Protein AF-A0A956S3U8-F1 (afdb_monomer_lite)

Radius of gyration: 34.72 Å; chains: 1; bounding box: 68×34×92 Å

pLDDT: mean 84.43, std 13.67, range [32.97, 97.06]

Foldseek 3Di:
DWDWDADPVVRKIKIWDQDPVQLEIEMAIQADDDPVRVVVVVVVVQVVVCVVCVVPPRHRPYYHYPYHDNVRVVVSVVVVVVVVVVVVVVVVVVVVVVVLLVVLVVQLVVLVVVLVVLLVVLVVQVVDPVNVVCNVVSLVVSQVSQVSNCVRVVDNDHSCNSNVPPPPPPPDDD

Structure (mmCIF, N/CA/C/O backbone):
data_AF-A0A956S3U8-F1
#
_entry.id   AF-A0A956S3U8-F1
#
loop_
_atom_site.group_PDB
_atom_site.id
_atom_site.type_symbol
_atom_site.label_atom_id
_atom_site.label_alt_id
_atom_site.label_comp_id
_atom_site.label_asym_id
_atom_site.label_entity_id
_atom_site.label_seq_id
_atom_site.pdbx_PDB_ins_code
_atom_site.Cartn_x
_atom_site.Cartn_y
_atom_site.Cartn_z
_atom_site.occupancy
_atom_site.B_iso_or_equiv
_atom_site.auth_seq_id
_atom_site.auth_comp_id
_atom_site.auth_asym_id
_atom_site.auth_atom_id
_atom_site.pdbx_PDB_model_num
ATOM 1 N N . MET A 1 1 ? -21.624 -12.956 22.950 1.00 70.88 1 MET A N 1
ATOM 2 C CA . MET A 1 1 ? -20.616 -12.444 21.996 1.00 70.88 1 MET A CA 1
ATOM 3 C C . MET A 1 1 ? -19.511 -11.790 22.803 1.00 70.88 1 MET A C 1
ATOM 5 O O . MET A 1 1 ? -19.861 -11.025 23.692 1.00 70.88 1 MET A O 1
ATOM 9 N N . ASN A 1 2 ? -18.244 -12.131 22.567 1.00 83.12 2 ASN A N 1
ATOM 10 C CA . ASN A 1 2 ? -17.092 -11.482 23.198 1.00 83.12 2 ASN A CA 1
ATOM 11 C C . ASN A 1 2 ? -16.193 -10.971 22.074 1.00 83.12 2 ASN A C 1
ATOM 13 O O . ASN A 1 2 ? -15.596 -11.784 21.373 1.00 83.12 2 ASN A O 1
ATOM 17 N N . GLU A 1 3 ? -16.116 -9.660 21.905 1.00 88.50 3 GLU A N 1
ATOM 18 C CA . GLU A 1 3 ? -15.396 -9.026 20.804 1.00 88.50 3 GLU A CA 1
ATOM 19 C C . GLU A 1 3 ? -14.316 -8.091 21.321 1.00 88.50 3 GLU A C 1
ATOM 21 O O . GLU A 1 3 ? -14.493 -7.414 22.335 1.00 88.50 3 GLU A O 1
ATOM 26 N N . LEU A 1 4 ? -13.192 -8.079 20.610 1.00 92.25 4 LEU A N 1
ATOM 27 C CA . LEU A 1 4 ? -12.105 -7.128 20.786 1.00 92.25 4 LEU A CA 1
ATOM 28 C C . LEU A 1 4 ? -12.151 -6.161 19.612 1.00 92.25 4 LEU A C 1
ATOM 30 O O . LEU A 1 4 ? -12.112 -6.596 18.463 1.00 92.25 4 LEU A O 1
ATOM 34 N N . ILE A 1 5 ? -12.240 -4.870 19.906 1.00 92.75 5 ILE A N 1
ATOM 35 C CA . ILE A 1 5 ? -12.395 -3.827 18.893 1.00 92.75 5 ILE A CA 1
ATOM 36 C C . ILE A 1 5 ? -11.310 -2.780 19.128 1.00 92.75 5 ILE A C 1
ATOM 38 O O . ILE A 1 5 ? -11.122 -2.313 20.254 1.00 92.75 5 ILE A O 1
ATOM 42 N N . TYR A 1 6 ? -10.607 -2.416 18.058 1.00 93.94 6 TYR A N 1
ATOM 43 C CA . TYR A 1 6 ? -9.568 -1.394 18.072 1.00 93.94 6 TYR A CA 1
ATOM 44 C C . TYR A 1 6 ? -9.998 -0.174 17.255 1.00 93.94 6 TYR A C 1
ATOM 46 O O . TYR A 1 6 ? -10.260 -0.280 16.059 1.00 93.94 6 TYR A O 1
ATOM 54 N N . PHE A 1 7 ? -10.035 0.985 17.906 1.00 93.06 7 PHE A N 1
ATOM 55 C CA . PHE A 1 7 ? -10.311 2.286 17.310 1.00 93.06 7 PHE A CA 1
ATOM 56 C C . PHE A 1 7 ? -8.982 2.983 17.033 1.00 93.06 7 PHE A C 1
ATOM 58 O O . PHE A 1 7 ? -8.361 3.537 17.940 1.00 93.06 7 PHE A O 1
ATOM 65 N N . SER A 1 8 ? -8.537 2.947 15.778 1.00 90.06 8 SER A N 1
ATOM 66 C CA . SER A 1 8 ? -7.238 3.499 15.377 1.00 90.06 8 SER A CA 1
ATOM 67 C C . SER A 1 8 ? -7.146 5.019 15.523 1.00 90.06 8 SER A C 1
ATOM 69 O O . SER A 1 8 ? -6.071 5.533 15.810 1.00 90.06 8 SER A O 1
ATOM 71 N N . SER A 1 9 ? -8.255 5.745 15.358 1.00 91.00 9 SER A N 1
ATOM 72 C CA . SER A 1 9 ? -8.284 7.213 15.422 1.00 91.00 9 SER A CA 1
ATOM 73 C C . SER A 1 9 ? -8.017 7.773 16.822 1.00 91.00 9 SER A C 1
ATOM 75 O O . SER A 1 9 ? -7.418 8.837 16.942 1.00 91.00 9 SER A O 1
ATOM 77 N N . SER A 1 10 ? -8.448 7.067 17.869 1.00 92.19 10 SER A N 1
ATOM 78 C CA . SER A 1 10 ? -8.275 7.459 19.277 1.00 92.19 10 SER A CA 1
ATOM 79 C C . SER A 1 10 ? -7.285 6.571 20.039 1.00 92.19 10 SER A C 1
ATOM 81 O O . SER A 1 10 ? -7.076 6.750 21.241 1.00 92.19 10 SER A O 1
ATOM 83 N N . ASP A 1 11 ? -6.678 5.608 19.344 1.00 93.25 11 ASP A N 1
ATOM 84 C CA . ASP A 1 11 ? -5.844 4.554 19.915 1.00 93.25 11 ASP A CA 1
ATOM 85 C C . ASP A 1 11 ? -6.514 3.857 21.111 1.00 93.25 11 ASP A C 1
ATOM 87 O O . ASP A 1 11 ? -5.967 3.747 22.209 1.00 93.25 11 ASP A O 1
ATOM 91 N N . VAL A 1 12 ? -7.765 3.430 20.916 1.00 95.19 12 VAL A N 1
ATOM 92 C CA . VAL A 1 12 ? -8.568 2.788 21.960 1.00 95.19 12 VAL A CA 1
ATOM 93 C C . VAL A 1 12 ? -8.830 1.331 21.621 1.00 95.19 12 VAL A C 1
ATOM 95 O O . VAL A 1 12 ? -9.504 1.011 20.651 1.00 95.19 12 VAL A O 1
ATOM 98 N N . MET A 1 13 ? -8.357 0.428 22.479 1.00 95.56 13 MET A N 1
ATOM 99 C CA . MET A 1 13 ? -8.802 -0.966 22.500 1.00 95.56 13 MET A CA 1
ATOM 100 C C . MET A 1 13 ? -9.945 -1.143 23.500 1.00 95.56 13 MET A C 1
ATOM 102 O O . MET A 1 13 ? -9.812 -0.733 24.662 1.00 95.56 13 MET A O 1
ATOM 106 N N . ILE A 1 14 ? -11.020 -1.802 23.066 1.00 96.25 14 ILE A N 1
ATOM 107 C CA . ILE A 1 14 ? -12.129 -2.227 23.920 1.00 96.25 14 ILE A CA 1
ATOM 108 C C . ILE A 1 14 ? -12.395 -3.727 23.817 1.00 96.25 14 ILE A C 1
ATOM 110 O O . ILE A 1 14 ? -12.098 -4.376 22.814 1.00 96.25 14 ILE A O 1
ATOM 114 N N . LYS A 1 15 ? -13.041 -4.256 24.852 1.00 95.38 15 LYS A N 1
ATOM 115 C CA . LYS A 1 15 ? -13.590 -5.611 24.903 1.00 95.38 15 LYS A CA 1
ATOM 116 C C . LYS A 1 15 ? -15.073 -5.525 25.194 1.00 95.38 15 LYS A C 1
ATOM 118 O O . LYS A 1 15 ? -15.443 -5.164 26.309 1.00 95.38 15 LYS A O 1
ATOM 123 N N . ALA A 1 16 ? -15.910 -5.854 24.220 1.00 92.69 16 ALA A N 1
ATOM 124 C CA . ALA A 1 16 ? -17.360 -5.845 24.351 1.00 92.69 16 ALA A CA 1
ATOM 125 C C . ALA A 1 16 ? -17.889 -7.265 24.593 1.00 92.69 16 ALA A C 1
ATOM 127 O O . ALA A 1 16 ? -17.518 -8.222 23.917 1.00 92.69 16 ALA A O 1
ATOM 128 N N . GLN A 1 17 ? -18.768 -7.410 25.580 1.00 91.62 17 GLN A N 1
ATOM 129 C CA . GLN A 1 17 ? -19.399 -8.664 25.974 1.00 91.62 17 GLN A CA 1
ATOM 130 C C . GLN A 1 17 ? -20.918 -8.518 25.917 1.00 91.62 17 GLN A C 1
ATOM 132 O O . GLN A 1 17 ? -21.537 -7.908 26.795 1.00 91.62 17 GLN A O 1
ATOM 137 N N . TYR A 1 18 ? -21.537 -9.118 24.906 1.00 87.25 18 TYR A N 1
ATOM 138 C CA . TYR A 1 18 ? -22.990 -9.180 24.784 1.00 87.25 18 TYR A CA 1
ATOM 139 C C . TYR A 1 18 ? -23.561 -10.344 25.593 1.00 87.25 18 TYR A C 1
ATOM 141 O O . TYR A 1 18 ? -23.180 -11.506 25.392 1.00 87.25 18 TYR A O 1
ATOM 149 N N . ARG A 1 19 ? -24.526 -10.032 26.465 1.00 85.06 19 ARG A N 1
ATOM 150 C CA . ARG A 1 19 ? -25.327 -11.003 27.217 1.00 85.06 19 ARG A CA 1
ATOM 151 C C . ARG A 1 19 ? -26.763 -11.016 26.705 1.00 85.06 19 ARG A C 1
ATOM 153 O O . ARG A 1 19 ? -27.583 -10.198 27.116 1.00 85.06 19 ARG A O 1
ATOM 160 N N . GLU A 1 20 ? -27.067 -12.014 25.883 1.00 79.75 20 GLU A N 1
ATOM 161 C CA . GLU A 1 20 ? -28.369 -12.193 25.226 1.00 79.75 20 GLU A CA 1
ATOM 162 C C . GLU A 1 20 ? -29.538 -12.265 26.220 1.00 79.75 20 GLU A C 1
ATOM 164 O O . GLU A 1 20 ? -30.536 -11.573 26.048 1.00 79.75 20 GLU A O 1
ATOM 169 N N . GLN A 1 21 ? -29.380 -13.006 27.325 1.00 77.88 21 GLN A N 1
ATOM 170 C CA . GLN A 1 21 ? -30.418 -13.168 28.358 1.00 77.88 21 GLN A CA 1
ATOM 171 C C . GLN A 1 21 ? -30.879 -11.849 28.996 1.00 77.88 21 GLN A C 1
ATOM 173 O O . GLN A 1 21 ? -31.971 -11.783 29.550 1.00 77.88 21 GLN A O 1
ATOM 178 N N . ARG A 1 22 ? -30.035 -10.812 28.970 1.00 77.12 22 ARG A N 1
ATOM 179 C CA . ARG A 1 22 ? -30.320 -9.503 29.576 1.00 77.12 22 ARG A CA 1
ATOM 180 C C . ARG A 1 22 ? -30.413 -8.380 28.547 1.00 77.12 22 ARG A C 1
ATOM 182 O O . ARG A 1 22 ? -30.591 -7.236 28.951 1.00 77.12 22 ARG A O 1
ATOM 189 N N . GLN A 1 23 ? -30.254 -8.700 27.257 1.00 81.88 23 GLN A N 1
ATOM 190 C CA . GLN A 1 23 ? -30.139 -7.724 26.167 1.00 81.88 23 GLN A CA 1
ATOM 191 C C . GLN A 1 23 ? -29.191 -6.575 26.540 1.00 81.88 23 GLN A C 1
ATOM 193 O O . GLN A 1 23 ? -29.504 -5.399 26.368 1.00 81.88 23 GLN A O 1
ATOM 198 N N . SER A 1 24 ? -28.053 -6.932 27.143 1.00 86.88 24 SER A N 1
ATOM 199 C CA . SER A 1 24 ? -27.114 -5.965 27.704 1.00 86.88 24 SER A CA 1
ATOM 200 C C . SER A 1 24 ? -25.718 -6.187 27.163 1.00 86.88 24 SER A C 1
ATOM 202 O O . SER A 1 24 ? -25.256 -7.334 27.116 1.00 86.88 24 SER A O 1
ATOM 204 N N . VAL A 1 25 ? -25.018 -5.099 26.881 1.00 89.88 25 VAL A N 1
ATOM 205 C CA . VAL A 1 25 ? -23.596 -5.123 26.561 1.00 89.88 25 VAL A CA 1
ATOM 206 C C . VAL A 1 25 ? -22.814 -4.583 27.739 1.00 89.88 25 VAL A C 1
ATOM 208 O O . VAL A 1 25 ? -23.158 -3.565 28.334 1.00 89.88 25 VAL A O 1
ATOM 211 N N . ARG A 1 26 ? -21.747 -5.288 28.085 1.00 93.25 26 ARG A N 1
ATOM 212 C CA . ARG A 1 26 ? -20.737 -4.824 29.027 1.00 93.25 26 ARG A CA 1
ATOM 213 C C . ARG A 1 26 ? -19.459 -4.613 28.260 1.00 93.25 26 ARG A C 1
ATOM 215 O O . ARG A 1 26 ? -19.095 -5.498 27.493 1.00 93.25 26 ARG A O 1
ATOM 222 N N . TYR A 1 27 ? -18.777 -3.503 28.471 1.00 95.19 27 TYR A N 1
ATOM 223 C CA . TYR A 1 27 ? -17.509 -3.288 27.802 1.00 95.19 27 TYR A CA 1
ATOM 224 C C . TYR A 1 27 ? -16.455 -2.697 28.726 1.00 95.19 27 TYR A C 1
ATOM 226 O O . TYR A 1 27 ? -16.762 -2.017 29.707 1.00 95.19 27 TYR A O 1
ATOM 234 N N . PHE A 1 28 ? -15.212 -3.015 28.398 1.00 96.94 28 PHE A N 1
ATOM 235 C CA . PHE A 1 28 ? -14.008 -2.556 29.075 1.00 96.94 28 PHE A CA 1
ATOM 236 C C . PHE A 1 28 ? -13.105 -1.876 28.058 1.00 96.94 28 PHE A C 1
ATOM 238 O O . PHE A 1 28 ? -13.165 -2.212 26.874 1.00 96.94 28 PHE A O 1
ATOM 245 N N . SER A 1 29 ? -12.248 -0.975 28.513 1.00 97.06 29 SER A N 1
ATOM 246 C CA . SER A 1 29 ? -11.214 -0.347 27.690 1.00 97.06 29 SER A CA 1
ATOM 247 C C . SER A 1 29 ? -9.832 -0.557 28.298 1.00 97.06 29 SER A C 1
ATOM 249 O O . SER A 1 29 ? -9.691 -0.808 29.487 1.00 97.06 29 SER A O 1
ATOM 251 N N . HIS A 1 30 ? -8.784 -0.452 27.488 1.00 96.62 30 HIS A N 1
ATOM 252 C CA . HIS A 1 30 ? -7.403 -0.576 27.975 1.00 96.62 30 HIS A CA 1
ATOM 253 C C . HIS A 1 30 ? -6.934 0.613 28.846 1.00 96.62 30 HIS A C 1
ATOM 255 O O . HIS A 1 30 ? -5.942 0.503 29.565 1.00 96.62 30 HIS A O 1
ATOM 261 N N . ARG A 1 31 ? -7.636 1.754 28.783 1.00 95.69 31 ARG A N 1
ATOM 262 C CA . ARG A 1 31 ? -7.400 2.975 29.575 1.00 95.69 31 ARG A CA 1
ATOM 263 C C . ARG A 1 31 ? -8.712 3.711 29.839 1.00 95.69 31 ARG A C 1
ATOM 265 O O . ARG A 1 31 ? -9.727 3.393 29.223 1.00 95.69 31 ARG A O 1
ATOM 272 N N . GLY A 1 32 ? -8.688 4.725 30.702 1.00 95.81 32 GLY A N 1
ATOM 273 C CA . GLY A 1 32 ? -9.831 5.625 30.878 1.00 95.81 32 GLY A CA 1
ATOM 274 C C . GLY A 1 32 ? -10.211 6.320 29.565 1.00 95.81 32 GLY A C 1
ATOM 275 O O . GLY A 1 32 ? -9.342 6.873 28.889 1.00 95.81 32 GLY A O 1
ATOM 276 N N . LEU A 1 33 ? -11.496 6.261 29.213 1.00 95.38 33 LEU A N 1
ATOM 277 C CA . LEU A 1 33 ? -12.047 6.921 28.028 1.00 95.38 33 LEU A CA 1
ATOM 278 C C . LEU A 1 33 ? -12.405 8.372 28.342 1.00 95.38 33 LEU A C 1
ATOM 280 O O . LEU A 1 33 ? -12.947 8.661 29.413 1.00 95.38 33 LEU A O 1
ATOM 284 N N . THR A 1 34 ? -12.155 9.269 27.392 1.00 96.31 34 THR A N 1
ATOM 285 C CA . THR A 1 34 ? -12.766 10.603 27.404 1.00 96.31 34 THR A CA 1
ATOM 286 C C . THR A 1 34 ? -14.262 10.502 27.089 1.00 96.31 34 THR A C 1
ATOM 288 O O . THR A 1 34 ? -14.743 9.470 26.617 1.00 96.31 34 THR A O 1
ATOM 291 N N . SER A 1 35 ? -15.025 11.568 27.346 1.00 94.62 35 SER A N 1
ATOM 292 C CA . SER A 1 35 ? -16.457 11.592 27.020 1.00 94.62 35 SER A CA 1
ATOM 293 C C . SER A 1 35 ? -16.713 11.373 25.525 1.00 94.62 35 SER A C 1
ATOM 295 O O . SER A 1 35 ? -17.588 10.590 25.174 1.00 94.62 35 SER A O 1
ATOM 297 N N . GLU A 1 36 ? -15.909 11.998 24.663 1.00 94.75 36 GLU A N 1
ATOM 298 C CA . GLU A 1 36 ? -16.013 11.869 23.202 1.00 94.75 36 GLU A CA 1
ATOM 299 C C . GLU A 1 36 ? -15.658 10.453 22.729 1.00 94.75 36 GLU A C 1
ATOM 301 O O . GLU A 1 36 ? -16.386 9.849 21.944 1.00 94.75 36 GLU A O 1
ATOM 306 N N . GLU A 1 37 ? -14.569 9.876 23.250 1.00 94.94 37 GLU A N 1
ATOM 307 C CA . GLU A 1 37 ? -14.184 8.493 22.943 1.00 94.94 37 GLU A CA 1
ATOM 308 C C . GLU A 1 37 ? -15.263 7.511 23.373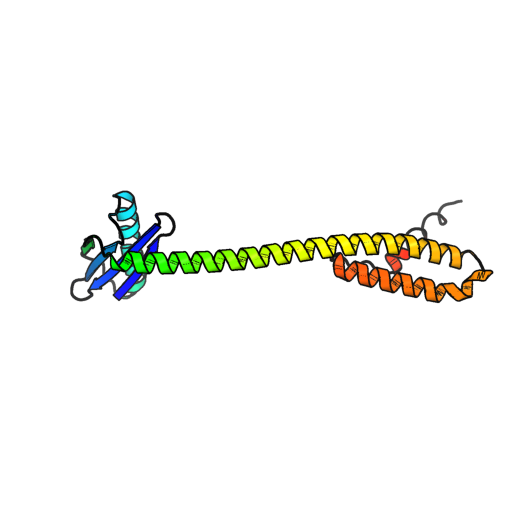 1.00 94.94 37 GLU A C 1
ATOM 310 O O . GLU A 1 37 ? -15.556 6.546 22.668 1.00 94.94 37 GLU A O 1
ATOM 315 N N . ARG A 1 38 ? -15.856 7.759 24.540 1.00 94.38 38 ARG A N 1
ATOM 316 C CA . ARG A 1 38 ? -16.927 6.938 25.071 1.00 94.38 38 ARG A CA 1
ATOM 317 C C . ARG A 1 38 ? -18.162 7.000 24.180 1.00 94.38 38 ARG A C 1
ATOM 319 O O . ARG A 1 38 ? -18.676 5.945 23.836 1.00 94.38 38 ARG A O 1
ATOM 326 N N . GLU A 1 39 ? -18.602 8.188 23.781 1.00 93.56 39 GLU A N 1
ATOM 327 C CA . GLU A 1 39 ? -19.747 8.360 22.881 1.00 93.56 39 GLU A CA 1
ATOM 328 C C . GLU A 1 39 ? -19.526 7.652 21.536 1.00 93.56 39 GLU A C 1
ATOM 330 O O . GLU A 1 39 ? -20.402 6.923 21.062 1.00 93.56 39 GLU A O 1
ATOM 335 N N . ALA A 1 40 ? -18.330 7.787 20.958 1.00 93.12 40 ALA A N 1
ATOM 336 C CA . ALA A 1 40 ? -17.969 7.120 19.710 1.00 93.12 40 ALA A CA 1
ATOM 337 C C . ALA A 1 40 ? -17.963 5.587 19.847 1.00 93.12 40 ALA A C 1
ATOM 339 O O . ALA A 1 40 ? -18.514 4.877 19.003 1.00 93.12 40 ALA A O 1
ATOM 340 N N . VAL A 1 41 ? -17.375 5.068 20.929 1.00 93.06 41 VAL A N 1
ATOM 341 C CA . VAL A 1 41 ? -17.354 3.634 21.243 1.00 93.06 41 VAL A CA 1
ATOM 342 C C . VAL A 1 41 ? -18.767 3.093 21.437 1.00 93.06 41 VAL A C 1
ATOM 344 O O . VAL A 1 41 ? -19.112 2.054 20.877 1.00 93.06 41 VAL A O 1
ATOM 347 N N . GLU A 1 42 ? -19.583 3.778 22.236 1.00 91.94 42 GLU A N 1
ATOM 348 C CA . GLU A 1 42 ? -20.940 3.341 22.550 1.00 91.94 42 GLU A CA 1
ATOM 349 C C . GLU A 1 42 ? -21.815 3.329 21.287 1.00 91.94 42 GLU A C 1
ATOM 351 O O . GLU A 1 42 ? -22.494 2.334 21.028 1.00 91.94 42 GLU A O 1
ATOM 356 N N . SER A 1 43 ? -21.705 4.364 20.447 1.00 90.69 43 SER A N 1
ATOM 357 C CA . SER A 1 43 ? -22.388 4.441 19.149 1.00 90.69 43 SER A CA 1
ATOM 358 C C . SER A 1 43 ? -21.977 3.300 18.214 1.00 90.69 43 SER A C 1
ATOM 360 O O . SER A 1 43 ? -22.829 2.667 17.593 1.00 90.69 43 SER A O 1
ATOM 362 N N . TYR A 1 44 ? -20.679 2.985 18.151 1.00 90.81 44 TYR A N 1
ATOM 363 C CA . TYR A 1 44 ? -20.174 1.874 17.344 1.00 90.81 44 TYR A CA 1
ATOM 364 C C . TYR A 1 44 ? -20.698 0.515 17.825 1.00 90.81 44 TYR A C 1
ATOM 366 O O . TYR A 1 44 ? -21.117 -0.307 17.013 1.00 90.81 44 TYR A O 1
ATOM 374 N N . ILE A 1 45 ? -20.693 0.270 19.140 1.00 89.19 45 ILE A N 1
ATOM 375 C CA . ILE A 1 45 ? -21.190 -0.983 19.727 1.00 89.19 45 ILE A CA 1
ATOM 376 C C . ILE A 1 45 ? -22.673 -1.183 19.400 1.00 89.19 45 ILE A C 1
ATOM 378 O O . ILE A 1 45 ? -23.079 -2.299 19.074 1.00 89.19 45 ILE A O 1
ATOM 382 N N . VAL A 1 46 ? -23.476 -0.120 19.511 1.00 86.50 46 VAL A N 1
ATOM 383 C CA . VAL A 1 46 ? -24.904 -0.164 19.180 1.00 86.50 46 VAL A CA 1
ATOM 384 C C . VAL A 1 46 ? -25.084 -0.504 17.706 1.00 86.50 46 VAL A C 1
ATOM 386 O O . VAL A 1 46 ? -25.746 -1.493 17.415 1.00 86.50 46 VAL A O 1
ATOM 389 N N . ALA A 1 47 ? -24.407 0.215 16.806 1.00 85.75 47 ALA A N 1
ATOM 390 C CA . ALA A 1 47 ? -24.491 -0.027 15.367 1.00 85.75 47 ALA A CA 1
ATOM 391 C C . ALA A 1 47 ? -24.088 -1.464 14.981 1.00 85.75 47 ALA A C 1
ATOM 393 O O . ALA A 1 47 ? -24.814 -2.137 14.259 1.00 85.75 47 ALA A O 1
ATOM 394 N N . GLN A 1 48 ? -22.976 -1.981 15.520 1.00 82.50 48 GLN A N 1
ATOM 395 C CA . GLN A 1 48 ? -22.524 -3.349 15.230 1.00 82.50 48 GLN A CA 1
ATOM 396 C C . GLN A 1 48 ? -23.526 -4.417 15.672 1.00 82.50 48 GLN A C 1
ATOM 398 O O . GLN A 1 48 ? -23.730 -5.421 14.993 1.00 82.50 48 GLN A O 1
ATOM 403 N N . ILE A 1 49 ? -24.159 -4.233 16.827 1.00 74.25 49 ILE A N 1
ATOM 404 C CA . ILE A 1 49 ? -25.121 -5.207 17.342 1.00 74.25 49 ILE A CA 1
ATOM 405 C C . ILE A 1 49 ? -26.469 -5.055 16.648 1.00 74.25 49 ILE A C 1
ATOM 407 O O . ILE A 1 49 ? -27.125 -6.066 16.414 1.00 74.25 49 ILE A O 1
ATOM 411 N N . GLU A 1 50 ? -26.881 -3.839 16.298 1.00 74.12 50 GLU A N 1
ATOM 412 C CA . GLU A 1 50 ? -28.051 -3.625 15.452 1.00 74.12 50 GLU A CA 1
ATOM 413 C C . GLU A 1 50 ? -27.870 -4.320 14.106 1.00 74.12 50 GLU A C 1
ATOM 415 O O . GLU A 1 50 ? -28.753 -5.076 13.728 1.00 74.12 50 GLU A O 1
ATOM 420 N N . ASP A 1 51 ? -26.713 -4.211 13.453 1.00 71.44 51 ASP A N 1
ATOM 421 C CA . ASP A 1 51 ? -26.449 -4.918 12.194 1.00 71.44 51 ASP A CA 1
ATOM 422 C C . ASP A 1 51 ? -26.501 -6.450 12.358 1.00 71.44 51 ASP A C 1
ATOM 424 O O . ASP A 1 51 ? -27.124 -7.149 11.557 1.00 71.44 51 ASP A O 1
ATOM 428 N N . VAL A 1 52 ? -25.910 -6.998 13.427 1.00 69.56 52 VAL A N 1
ATOM 429 C CA . VAL A 1 52 ? -25.890 -8.455 13.677 1.00 69.56 52 VAL A CA 1
ATOM 430 C C . VAL A 1 52 ? -27.258 -8.999 14.123 1.00 69.56 52 VAL A C 1
ATOM 432 O O . VAL A 1 52 ? -27.574 -10.166 13.881 1.00 69.56 52 VAL A O 1
ATOM 435 N N . TYR A 1 53 ? -28.081 -8.189 14.794 1.00 64.00 53 TYR A N 1
ATOM 436 C CA . TYR A 1 53 ? -29.362 -8.609 15.381 1.00 64.00 53 TYR A CA 1
ATOM 437 C C . TYR A 1 53 ? -30.592 -7.938 14.754 1.00 64.00 53 TYR A C 1
ATOM 439 O O . TYR A 1 53 ? -31.708 -8.185 15.228 1.00 64.00 53 TYR A O 1
ATOM 447 N N . ALA A 1 54 ? -30.433 -7.179 13.666 1.00 59.12 54 ALA A N 1
ATOM 448 C CA . ALA A 1 54 ? -31.519 -6.598 12.874 1.00 59.12 54 ALA A CA 1
ATOM 449 C C . ALA A 1 54 ? -32.512 -7.678 12.427 1.00 59.12 54 ALA A C 1
ATOM 451 O O . ALA A 1 54 ? -33.725 -7.490 12.514 1.00 59.12 54 ALA A O 1
ATOM 452 N N . GLU A 1 55 ? -32.010 -8.866 12.075 1.00 57.00 55 GLU A N 1
ATOM 453 C CA . GLU A 1 55 ? -32.828 -10.030 11.713 1.00 57.00 55 GLU A CA 1
ATOM 454 C C . GLU A 1 55 ? -33.689 -10.570 12.870 1.00 57.00 55 GLU A C 1
ATOM 456 O O . GLU A 1 55 ? -34.642 -11.316 12.647 1.00 57.00 55 GLU A O 1
ATOM 461 N N . ARG A 1 56 ? -33.362 -10.229 14.123 1.00 57.22 56 ARG A N 1
ATOM 462 C CA . ARG A 1 56 ? -34.011 -10.767 15.331 1.00 57.22 56 ARG A CA 1
ATOM 463 C C . ARG A 1 56 ? -34.862 -9.743 16.086 1.00 57.22 56 ARG A C 1
ATOM 465 O O . ARG A 1 56 ? -35.416 -10.113 17.122 1.00 57.22 56 ARG A O 1
ATOM 472 N N . SER A 1 57 ? -34.965 -8.497 15.609 1.00 55.94 57 SER A N 1
ATOM 473 C CA . SER A 1 57 ? -35.730 -7.403 16.243 1.00 55.94 57 SER A CA 1
ATOM 474 C C . SER A 1 57 ? -35.424 -7.225 17.741 1.00 55.94 57 SER A C 1
ATOM 476 O O . SER A 1 57 ? -36.330 -7.064 18.562 1.00 55.94 57 SER A O 1
ATOM 478 N N . ARG A 1 58 ? -34.147 -7.324 18.135 1.00 60.28 58 ARG A N 1
ATOM 479 C CA . ARG A 1 58 ? -33.719 -7.187 19.537 1.00 60.28 58 ARG A CA 1
ATOM 480 C C . ARG A 1 58 ? -32.858 -5.946 19.719 1.00 60.28 58 ARG A C 1
ATOM 482 O O . ARG A 1 58 ? -31.662 -5.988 19.466 1.00 60.28 58 ARG A O 1
ATOM 489 N N . GLU A 1 59 ? -33.468 -4.889 20.237 1.00 65.69 59 GLU A N 1
ATOM 490 C CA . GLU A 1 59 ? -32.760 -3.688 20.686 1.00 65.69 59 GLU A CA 1
ATOM 491 C C . GLU A 1 59 ? -31.912 -3.981 21.937 1.00 65.69 59 GLU A C 1
ATOM 493 O O . GLU A 1 59 ? -32.292 -4.777 22.810 1.00 65.69 59 GLU A O 1
ATOM 498 N N . ILE A 1 60 ? -30.749 -3.329 22.045 1.00 66.62 60 ILE A N 1
ATOM 499 C CA . ILE A 1 60 ? -29.971 -3.323 23.287 1.00 66.62 60 ILE A CA 1
ATOM 500 C C . ILE A 1 60 ? -30.739 -2.497 24.311 1.00 66.62 60 ILE A C 1
ATOM 502 O O . ILE A 1 60 ? -30.990 -1.315 24.110 1.00 66.62 60 ILE A O 1
ATOM 506 N N . ARG A 1 61 ? -31.049 -3.096 25.461 1.00 69.94 61 ARG A N 1
ATOM 507 C CA . ARG A 1 61 ? -31.700 -2.365 26.553 1.00 69.94 61 ARG A CA 1
ATOM 508 C C . ARG A 1 61 ? -30.713 -1.587 27.402 1.00 69.94 61 ARG A C 1
ATOM 510 O O . ARG A 1 61 ? -31.084 -0.572 27.973 1.00 69.94 61 ARG A O 1
ATOM 517 N N . ASN A 1 62 ? -29.489 -2.099 27.550 1.00 81.19 62 ASN A N 1
ATOM 518 C CA . ASN A 1 62 ? -28.495 -1.504 28.436 1.00 81.19 62 ASN A CA 1
ATOM 519 C C . ASN A 1 62 ? -27.063 -1.679 27.917 1.00 81.19 62 ASN A C 1
ATOM 521 O O . ASN A 1 62 ? -26.632 -2.797 27.620 1.00 81.19 62 ASN A O 1
ATOM 525 N N . LEU A 1 63 ? -26.305 -0.586 27.914 1.00 89.12 63 LEU A N 1
ATOM 526 C CA . LEU A 1 63 ? -24.871 -0.560 27.652 1.00 89.12 63 LEU A CA 1
ATOM 527 C C . LEU A 1 63 ? -24.140 -0.125 28.926 1.00 89.12 63 LEU A C 1
ATOM 529 O O . LEU A 1 63 ? -24.473 0.890 29.535 1.00 89.12 63 LEU A O 1
ATOM 533 N N . HIS A 1 64 ? -23.172 -0.926 29.367 1.00 92.19 64 HIS A N 1
ATOM 534 C CA . HIS A 1 64 ? -22.459 -0.704 30.620 1.00 92.19 64 HIS A CA 1
ATOM 535 C C . HIS A 1 64 ? -20.953 -0.672 30.399 1.00 92.19 64 HIS A C 1
ATOM 537 O O . HIS A 1 64 ? -20.339 -1.702 30.110 1.00 92.19 64 HIS A O 1
ATOM 543 N N . TYR A 1 65 ? -20.358 0.494 30.626 1.00 94.62 65 TYR A N 1
ATOM 544 C CA . TYR A 1 65 ? -18.918 0.616 30.786 1.00 94.62 65 TYR A CA 1
ATOM 545 C C . TYR A 1 65 ? -18.505 0.093 32.162 1.00 94.62 65 TYR A C 1
ATOM 547 O O . TYR A 1 65 ? -19.005 0.567 33.184 1.00 94.62 65 TYR A O 1
ATOM 555 N N . LEU A 1 66 ? -17.614 -0.895 32.192 1.00 94.94 66 LEU A N 1
ATOM 556 C CA . LEU A 1 66 ? -17.146 -1.535 33.425 1.00 94.94 66 LEU A CA 1
ATOM 557 C C . LEU A 1 66 ? -15.758 -1.066 33.873 1.00 94.94 66 LEU A C 1
ATOM 559 O O . LEU A 1 66 ? -15.267 -1.529 34.899 1.00 94.94 66 LEU A O 1
ATOM 563 N N . GLY A 1 67 ? -15.153 -0.124 33.147 1.00 94.56 67 GLY A N 1
ATOM 564 C CA . GLY A 1 67 ? -13.857 0.449 33.487 1.00 94.56 67 GLY A CA 1
ATOM 565 C C . GLY A 1 67 ? -12.707 -0.135 32.673 1.00 94.56 67 GLY A C 1
ATOM 566 O O . GLY A 1 67 ? -12.881 -0.585 31.537 1.00 94.56 67 GLY A O 1
ATOM 567 N N . VAL A 1 68 ? -11.521 -0.081 33.276 1.00 96.19 68 VAL A N 1
ATOM 568 C CA . VAL A 1 68 ? -10.259 -0.434 32.628 1.00 96.19 68 VAL A CA 1
ATOM 569 C C . VAL A 1 68 ? -9.941 -1.917 32.821 1.00 96.19 68 VAL A C 1
ATOM 571 O O . VAL A 1 68 ? -10.018 -2.421 33.938 1.00 96.19 68 VAL A O 1
ATOM 574 N N . ASP A 1 69 ? -9.572 -2.598 31.736 1.00 95.69 69 ASP A N 1
ATOM 575 C CA . ASP A 1 69 ? -9.036 -3.966 31.728 1.00 95.69 69 ASP A CA 1
ATOM 576 C C . ASP A 1 69 ? -7.579 -3.913 31.238 1.00 95.69 69 ASP A C 1
ATOM 578 O O . ASP A 1 69 ? -7.311 -3.658 30.061 1.00 95.69 69 ASP A O 1
ATOM 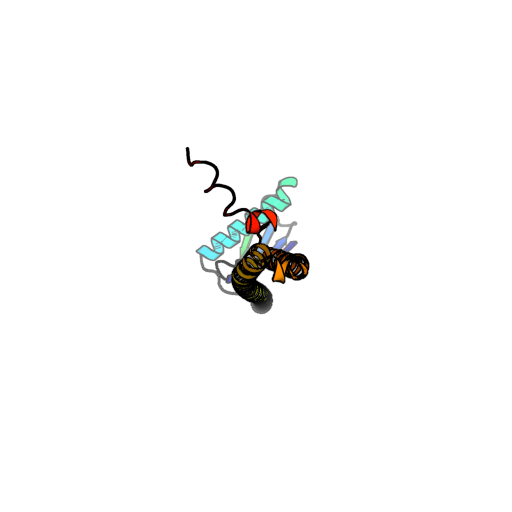582 N N . GLU A 1 70 ? -6.629 -4.113 32.155 1.00 91.69 70 GLU A N 1
ATOM 583 C CA . GLU A 1 70 ? -5.190 -4.025 31.875 1.00 91.69 70 GLU A CA 1
ATOM 584 C C . GLU A 1 70 ? -4.714 -5.088 30.875 1.00 91.69 70 GLU A C 1
ATOM 586 O O . GLU A 1 70 ? -3.746 -4.855 30.151 1.00 91.69 70 GLU A O 1
ATOM 591 N N . GLU A 1 71 ? -5.413 -6.222 30.738 1.00 93.62 71 GLU A N 1
ATOM 592 C CA . GLU A 1 71 ? -5.063 -7.226 29.726 1.00 93.62 71 GLU A CA 1
ATOM 593 C C . GLU A 1 71 ? -5.181 -6.651 28.307 1.00 93.62 71 GLU A C 1
ATOM 595 O O . GLU A 1 71 ? -4.444 -7.047 27.398 1.00 93.62 71 GLU A O 1
ATOM 600 N N . LEU A 1 72 ? -6.061 -5.663 28.104 1.00 93.62 72 LEU A N 1
ATOM 601 C CA . LEU A 1 72 ? -6.240 -5.015 26.807 1.00 93.62 72 LEU A CA 1
ATOM 602 C C . LEU A 1 72 ? -5.036 -4.179 26.379 1.00 93.62 72 LEU A C 1
ATOM 604 O O . LEU A 1 72 ? -4.845 -4.006 25.177 1.00 93.62 72 LEU A O 1
ATOM 608 N N . GLN A 1 73 ? -4.188 -3.734 27.309 1.00 92.75 73 GLN A N 1
ATOM 609 C CA . GLN A 1 73 ? -2.910 -3.093 26.974 1.00 92.75 73 GLN A CA 1
ATOM 610 C C . GLN A 1 73 ? -1.990 -4.068 26.230 1.00 92.75 73 GLN A C 1
ATOM 612 O O . GLN A 1 73 ? -1.379 -3.721 25.220 1.00 92.75 73 GLN A O 1
ATOM 617 N N . LEU A 1 74 ? -1.939 -5.328 26.677 1.00 92.56 74 LEU A N 1
ATOM 618 C CA . LEU A 1 74 ? -1.141 -6.365 26.019 1.00 92.56 74 LEU A CA 1
ATOM 619 C C . LEU A 1 74 ? -1.684 -6.681 24.623 1.00 92.56 74 LEU A C 1
ATOM 621 O O . LEU A 1 74 ? -0.911 -6.896 23.687 1.00 92.56 74 LEU A O 1
ATOM 625 N N . HIS A 1 75 ? -3.010 -6.700 24.469 1.00 91.94 75 HIS A N 1
ATOM 626 C CA . HIS A 1 75 ? -3.646 -6.875 23.165 1.00 91.94 75 HIS A CA 1
ATOM 627 C C . HIS A 1 75 ? -3.364 -5.700 22.227 1.00 91.94 75 HIS A C 1
ATOM 629 O O . HIS A 1 75 ? -2.995 -5.931 21.075 1.00 91.94 75 HIS A O 1
ATOM 635 N N . LEU A 1 76 ? -3.470 -4.465 22.721 1.00 92.62 76 LEU A N 1
ATOM 636 C CA . LEU A 1 76 ? -3.150 -3.259 21.963 1.00 92.62 76 LEU A CA 1
ATOM 637 C C . LEU A 1 76 ? -1.700 -3.286 21.470 1.00 92.62 76 LEU A C 1
ATOM 639 O O . LEU A 1 76 ? -1.452 -3.118 20.279 1.00 92.62 76 LEU A O 1
ATOM 643 N N . HIS A 1 77 ? -0.757 -3.632 22.348 1.00 92.31 77 HIS A N 1
ATOM 644 C CA . HIS A 1 77 ? 0.652 -3.732 21.983 1.00 92.31 77 HIS A CA 1
ATOM 645 C C . HIS A 1 77 ? 0.907 -4.764 20.869 1.00 92.31 77 HIS A C 1
ATOM 647 O O . HIS A 1 77 ? 1.709 -4.527 19.965 1.00 92.31 77 HIS A O 1
ATOM 653 N N . ARG A 1 78 ? 0.203 -5.906 20.885 1.00 92.06 78 ARG A N 1
ATOM 654 C CA . ARG A 1 78 ? 0.287 -6.897 19.795 1.00 92.06 78 ARG A CA 1
ATOM 655 C C . ARG A 1 78 ? -0.245 -6.343 18.476 1.00 92.06 78 ARG A C 1
ATOM 657 O O . ARG A 1 78 ? 0.368 -6.596 17.441 1.00 92.06 78 ARG A O 1
ATOM 664 N N . VAL A 1 79 ? -1.354 -5.602 18.510 1.00 91.19 79 VAL A N 1
ATOM 665 C CA . VAL A 1 79 ? -1.926 -4.962 17.316 1.00 91.19 79 VAL A CA 1
ATOM 666 C C . VAL A 1 79 ? -0.970 -3.914 16.755 1.00 91.19 79 VAL A C 1
ATOM 668 O O . VAL A 1 79 ? -0.658 -3.964 15.570 1.00 91.19 79 VAL A O 1
ATOM 671 N N . HIS A 1 80 ? -0.417 -3.038 17.597 1.00 91.44 80 HIS A N 1
ATOM 672 C CA . HIS A 1 80 ? 0.591 -2.059 17.177 1.00 91.44 80 HIS A CA 1
ATOM 673 C C . HIS A 1 80 ? 1.809 -2.720 16.545 1.00 91.44 80 HIS A C 1
ATOM 675 O O . HIS A 1 80 ? 2.236 -2.312 15.469 1.00 91.44 80 HIS A O 1
ATOM 681 N N . LYS A 1 81 ? 2.340 -3.775 17.173 1.00 91.62 81 LYS A N 1
ATOM 682 C CA . LYS A 1 81 ? 3.491 -4.508 16.640 1.00 91.62 81 LYS A CA 1
ATOM 683 C C . LYS A 1 81 ? 3.191 -5.117 15.270 1.00 91.62 81 LYS A C 1
ATOM 685 O O . LYS A 1 81 ? 4.033 -5.043 14.380 1.00 91.62 81 LYS A O 1
ATOM 690 N N . LYS A 1 82 ? 2.001 -5.697 15.095 1.00 90.81 82 LYS A N 1
ATOM 691 C CA . LYS A 1 82 ? 1.570 -6.256 13.811 1.00 90.81 82 LYS A CA 1
ATOM 692 C C . LYS A 1 82 ? 1.472 -5.164 12.739 1.00 90.81 82 LYS A C 1
ATOM 694 O O . LYS A 1 82 ? 2.074 -5.307 11.681 1.00 90.81 82 LYS A O 1
ATOM 699 N N . ASN A 1 83 ? 0.802 -4.053 13.041 1.00 88.81 83 ASN A N 1
ATOM 700 C CA . ASN A 1 83 ? 0.660 -2.933 12.107 1.00 88.81 83 ASN A CA 1
ATOM 701 C C . ASN A 1 83 ? 2.022 -2.319 11.743 1.00 88.81 83 ASN A C 1
ATOM 703 O O . ASN A 1 83 ? 2.253 -1.943 10.597 1.00 88.81 83 ASN A O 1
ATOM 707 N N . GLN A 1 84 ? 2.950 -2.253 12.703 1.00 88.75 84 GLN A N 1
ATOM 708 C CA . GLN A 1 84 ? 4.312 -1.788 12.454 1.00 88.75 84 GLN A CA 1
ATOM 709 C C . GLN A 1 84 ? 5.042 -2.707 11.467 1.00 88.75 84 GLN A C 1
ATOM 711 O O . GLN A 1 84 ? 5.665 -2.208 10.533 1.00 88.75 84 GLN A O 1
ATOM 716 N N . GLN A 1 85 ? 4.938 -4.029 11.634 1.00 89.19 85 GLN A N 1
ATOM 717 C CA . GLN A 1 85 ? 5.534 -4.996 10.707 1.00 89.19 85 GLN A CA 1
ATOM 718 C C . GLN A 1 85 ? 4.950 -4.866 9.298 1.00 89.19 85 GLN A C 1
ATOM 720 O O . GLN A 1 85 ? 5.702 -4.812 8.331 1.00 89.19 85 GLN A O 1
ATOM 725 N N . GLU A 1 86 ? 3.628 -4.750 9.177 1.00 89.62 86 GLU A N 1
ATOM 726 C CA . GLU A 1 86 ? 2.973 -4.554 7.879 1.00 89.62 86 GLU A CA 1
ATOM 727 C C . GLU A 1 86 ? 3.432 -3.250 7.207 1.00 89.62 86 GLU A C 1
ATOM 729 O O . GLU A 1 86 ? 3.770 -3.255 6.026 1.00 89.62 86 GLU A O 1
ATOM 734 N N . SER A 1 87 ? 3.549 -2.150 7.962 1.00 89.06 87 SER A N 1
ATOM 735 C CA . SER A 1 87 ? 4.056 -0.882 7.416 1.00 89.06 87 SER A CA 1
ATOM 736 C C . SER A 1 87 ? 5.524 -0.956 6.975 1.00 89.06 87 SER A C 1
ATOM 738 O O . SER A 1 87 ? 5.920 -0.280 6.027 1.00 89.06 87 SER A O 1
ATOM 740 N N . GLN A 1 88 ? 6.339 -1.777 7.647 1.00 86.81 88 GLN A N 1
ATOM 741 C CA . GLN A 1 88 ? 7.731 -2.010 7.262 1.00 86.81 88 GLN A CA 1
ATOM 742 C C . GLN A 1 88 ? 7.814 -2.778 5.944 1.00 86.81 88 GLN A C 1
ATOM 744 O O . GLN A 1 88 ? 8.540 -2.340 5.058 1.00 86.81 88 GLN A O 1
ATOM 749 N N . LEU A 1 89 ? 7.018 -3.839 5.783 1.00 90.19 89 LEU A N 1
ATOM 750 C CA . LEU A 1 89 ? 6.950 -4.607 4.536 1.00 90.19 89 LEU A CA 1
ATOM 751 C C . LEU A 1 89 ? 6.501 -3.732 3.359 1.00 90.19 89 LEU A C 1
ATOM 753 O O . LEU A 1 89 ? 7.158 -3.709 2.325 1.00 90.19 89 LEU A O 1
ATOM 757 N N . GLN A 1 90 ? 5.451 -2.927 3.540 1.00 90.44 90 GLN A N 1
ATOM 758 C CA . GLN A 1 90 ? 4.994 -1.991 2.502 1.00 90.44 90 GLN A CA 1
ATOM 759 C C . GLN A 1 90 ? 6.074 -0.971 2.118 1.00 90.44 90 GLN A C 1
ATOM 761 O O . GLN A 1 90 ? 6.190 -0.569 0.959 1.00 90.44 90 GLN A O 1
ATOM 766 N N . LYS A 1 91 ? 6.876 -0.527 3.091 1.00 89.50 91 LYS A N 1
ATOM 767 C CA . LYS A 1 91 ? 7.989 0.386 2.836 1.00 89.50 91 LYS A CA 1
ATOM 768 C C . LYS A 1 91 ? 9.113 -0.295 2.054 1.00 89.50 91 LYS A C 1
ATOM 770 O O . LYS A 1 91 ? 9.680 0.349 1.176 1.00 89.50 91 LYS A O 1
ATOM 775 N N . GLU A 1 92 ? 9.434 -1.549 2.362 1.00 90.62 92 GLU A N 1
ATOM 776 C CA . GLU A 1 92 ? 10.410 -2.344 1.606 1.00 90.62 92 GLU A CA 1
ATOM 777 C C . GLU A 1 92 ? 9.958 -2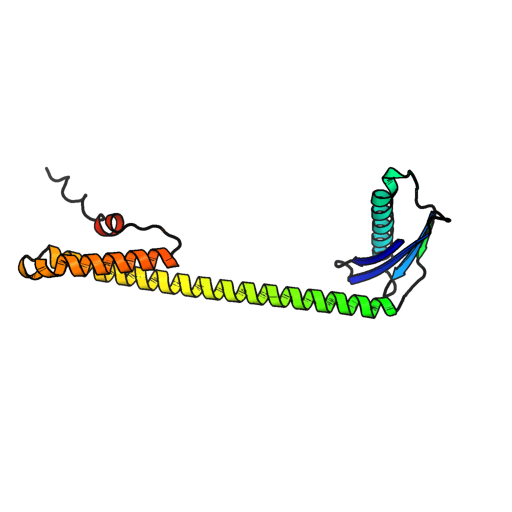.525 0.155 1.00 90.62 92 GLU A C 1
ATOM 779 O O . GLU A 1 92 ? 10.692 -2.141 -0.752 1.00 90.62 92 GLU A O 1
ATOM 784 N N . GLU A 1 93 ? 8.714 -2.957 -0.066 1.00 92.19 93 GLU A N 1
ATOM 785 C CA . GLU A 1 93 ? 8.132 -3.083 -1.410 1.00 92.19 93 GLU A CA 1
ATOM 786 C C . GLU A 1 93 ? 8.179 -1.755 -2.186 1.00 92.19 93 GLU A C 1
ATOM 788 O O . GLU A 1 93 ? 8.527 -1.722 -3.368 1.00 92.19 93 GLU A O 1
ATOM 793 N N . SER A 1 94 ? 7.882 -0.631 -1.522 1.00 92.19 94 SER A N 1
ATOM 794 C CA . SER A 1 94 ? 7.953 0.691 -2.151 1.00 92.19 94 SER A CA 1
ATOM 795 C C . SER A 1 94 ? 9.380 1.082 -2.547 1.00 92.19 94 SER A C 1
ATOM 797 O O . SER A 1 94 ? 9.570 1.703 -3.596 1.00 92.19 94 SER A O 1
ATOM 799 N N . ILE A 1 95 ? 10.374 0.751 -1.718 1.00 92.62 95 ILE A N 1
ATOM 800 C CA . ILE A 1 95 ? 11.787 1.011 -2.012 1.00 92.62 95 ILE A CA 1
ATOM 801 C C . ILE A 1 95 ? 12.237 0.152 -3.192 1.00 92.62 95 ILE A C 1
ATOM 803 O O . ILE A 1 95 ? 12.852 0.684 -4.115 1.00 92.62 95 ILE A O 1
ATOM 807 N N . ASP A 1 96 ? 11.896 -1.135 -3.195 1.00 92.31 96 ASP A N 1
ATOM 808 C CA . ASP A 1 96 ? 12.245 -2.051 -4.279 1.00 92.31 96 ASP A CA 1
ATOM 809 C C . ASP A 1 96 ? 11.666 -1.574 -5.611 1.00 92.31 96 ASP A C 1
ATOM 811 O O . ASP A 1 96 ? 12.387 -1.507 -6.610 1.00 92.31 96 ASP A O 1
ATOM 815 N N . GLN A 1 97 ? 10.405 -1.131 -5.620 1.00 93.62 97 GLN A N 1
ATOM 816 C CA . GLN A 1 97 ? 9.797 -0.543 -6.810 1.00 93.62 97 GLN A CA 1
ATOM 817 C C . GLN A 1 97 ? 10.533 0.726 -7.264 1.00 93.62 97 GLN A C 1
ATOM 819 O O . GLN A 1 97 ? 10.828 0.879 -8.447 1.00 93.62 97 GLN A O 1
ATOM 824 N N . ALA A 1 98 ? 10.893 1.620 -6.340 1.00 91.94 98 ALA A N 1
ATOM 825 C CA . ALA A 1 98 ? 11.634 2.835 -6.677 1.00 91.94 98 ALA A CA 1
ATOM 826 C C . ALA A 1 98 ? 13.027 2.530 -7.263 1.00 91.94 98 ALA A C 1
ATOM 828 O O . ALA A 1 98 ? 13.485 3.222 -8.177 1.00 91.94 98 ALA A O 1
ATOM 829 N N . VAL A 1 99 ? 13.696 1.485 -6.766 1.00 94.19 99 VAL A N 1
ATOM 830 C CA . VAL A 1 99 ? 14.970 1.000 -7.312 1.00 94.19 99 VAL A CA 1
ATOM 831 C C . VAL A 1 99 ? 14.772 0.432 -8.719 1.00 94.19 99 VAL A C 1
ATOM 833 O O . VAL A 1 99 ? 15.533 0.786 -9.621 1.00 94.19 99 VAL A O 1
ATOM 836 N N . GLN A 1 100 ? 13.742 -0.390 -8.938 1.00 92.19 100 GLN A N 1
ATOM 837 C CA . GLN A 1 100 ? 13.419 -0.930 -10.264 1.00 92.19 100 GLN A CA 1
ATOM 838 C C . GLN A 1 100 ? 13.095 0.174 -11.275 1.00 92.19 100 GLN A C 1
ATOM 840 O O . GLN A 1 100 ? 13.591 0.142 -12.403 1.00 92.19 100 GLN A O 1
ATOM 845 N N . ASP A 1 101 ? 12.339 1.192 -10.869 1.00 91.62 101 ASP A N 1
ATOM 846 C CA . ASP A 1 101 ? 12.024 2.347 -11.710 1.00 91.62 101 ASP A CA 1
ATOM 847 C C . ASP A 1 101 ? 13.289 3.131 -12.085 1.00 91.62 101 ASP A C 1
ATOM 849 O O . ASP A 1 101 ? 13.450 3.561 -13.231 1.00 91.62 101 ASP A O 1
ATOM 853 N N . LEU A 1 102 ? 14.214 3.313 -11.135 1.00 93.44 102 LEU A N 1
ATOM 854 C CA . LEU A 1 102 ? 15.487 3.987 -11.380 1.00 93.44 102 LEU A CA 1
ATOM 855 C C . LEU A 1 102 ? 16.358 3.201 -12.366 1.00 93.44 102 LEU A C 1
ATOM 857 O O . LEU A 1 102 ? 16.901 3.791 -13.304 1.00 93.44 102 LEU A O 1
ATOM 861 N N . ILE A 1 103 ? 16.470 1.884 -12.175 1.00 91.19 103 ILE A N 1
ATOM 862 C CA . ILE A 1 103 ? 17.203 0.990 -13.079 1.00 91.19 103 ILE A CA 1
ATOM 863 C C . ILE A 1 103 ? 16.592 1.059 -14.478 1.00 91.19 103 ILE A C 1
ATOM 865 O O . ILE A 1 103 ? 17.312 1.294 -15.446 1.00 91.19 103 ILE A O 1
ATOM 869 N N . SER A 1 104 ? 15.269 0.934 -14.578 1.00 92.56 104 SER A N 1
ATOM 870 C CA . SER A 1 104 ? 14.548 0.957 -15.852 1.00 92.56 104 SER A CA 1
ATOM 871 C C . SER A 1 104 ? 14.757 2.278 -16.592 1.00 92.56 104 SER A C 1
ATOM 873 O O . SER A 1 104 ? 15.095 2.280 -17.774 1.00 92.56 104 SER A O 1
ATOM 875 N N . ARG A 1 105 ? 14.680 3.422 -15.896 1.00 92.19 105 ARG A N 1
ATOM 876 C CA . ARG A 1 105 ? 14.980 4.741 -16.485 1.00 92.19 105 ARG A CA 1
ATOM 877 C C . ARG A 1 105 ? 16.429 4.858 -16.949 1.00 92.19 105 ARG A C 1
ATOM 879 O O . ARG A 1 105 ? 16.673 5.360 -18.045 1.00 92.19 105 ARG A O 1
ATOM 886 N N . SER A 1 106 ? 17.379 4.404 -16.132 1.00 93.69 106 SER A N 1
ATOM 887 C CA . SER A 1 106 ? 18.807 4.434 -16.463 1.00 93.69 106 SER A CA 1
ATOM 888 C C . SER A 1 106 ? 19.108 3.599 -17.711 1.00 93.69 106 SER A C 1
ATOM 890 O O . SER A 1 106 ? 19.723 4.093 -18.656 1.00 93.69 106 SER A O 1
ATOM 892 N N . LEU A 1 107 ? 18.593 2.368 -17.762 1.00 92.31 107 LEU A N 1
ATOM 893 C CA . LEU A 1 107 ? 18.772 1.458 -18.891 1.00 92.31 107 LEU A CA 1
ATOM 894 C C . LEU A 1 107 ? 18.056 1.954 -20.147 1.00 92.31 107 LEU A C 1
ATOM 896 O O . LEU A 1 107 ? 18.658 1.969 -21.214 1.00 92.31 107 LEU A O 1
ATOM 900 N N . SER A 1 108 ? 16.819 2.440 -20.031 1.00 92.38 108 SER A N 1
ATOM 901 C CA . SER A 1 108 ? 16.104 3.085 -21.140 1.00 92.38 108 SER A CA 1
ATOM 902 C C . SER A 1 108 ? 16.926 4.231 -21.742 1.00 92.38 108 SER A C 1
ATOM 904 O O . SER A 1 108 ? 17.060 4.319 -22.960 1.00 92.38 108 SER A O 1
ATOM 906 N N . ASN A 1 109 ? 17.509 5.099 -20.911 1.00 92.50 109 ASN A N 1
ATOM 907 C CA . ASN A 1 109 ? 18.343 6.201 -21.397 1.00 92.50 109 ASN A CA 1
ATOM 908 C C . ASN A 1 109 ? 19.623 5.694 -22.069 1.00 92.50 109 ASN A C 1
ATOM 910 O O . ASN A 1 109 ? 19.951 6.141 -23.166 1.00 92.50 109 ASN A O 1
ATOM 914 N N . TYR A 1 110 ? 20.305 4.726 -21.454 1.00 94.56 110 TYR A N 1
ATOM 915 C CA . TYR A 1 110 ? 21.489 4.101 -22.035 1.00 94.56 110 TYR A CA 1
ATOM 916 C C . TYR A 1 110 ? 21.192 3.506 -23.417 1.00 94.56 110 TYR A C 1
ATOM 918 O O . TYR A 1 110 ? 21.862 3.845 -24.391 1.00 94.56 110 TYR A O 1
ATOM 926 N N . TYR A 1 111 ? 20.156 2.670 -23.536 1.00 92.12 111 TYR A N 1
ATOM 927 C CA . TYR A 1 111 ? 19.794 2.055 -24.813 1.00 92.12 111 TYR A CA 1
ATOM 928 C C . TYR A 1 111 ? 19.340 3.091 -25.839 1.00 92.12 111 TYR A C 1
ATOM 930 O O . TYR A 1 111 ? 19.690 2.964 -27.006 1.00 92.12 111 TYR A O 1
ATOM 938 N N . PHE A 1 112 ? 18.641 4.152 -25.427 1.00 91.62 112 PHE A N 1
ATOM 939 C CA . PHE A 1 112 ? 18.298 5.257 -26.322 1.00 91.62 112 PHE A CA 1
ATOM 940 C C . PHE A 1 112 ? 19.544 5.911 -26.941 1.00 91.62 112 PHE A C 1
ATOM 942 O O . PHE A 1 112 ? 19.588 6.129 -28.153 1.00 91.62 112 PHE A O 1
ATOM 949 N N . GLU A 1 113 ? 20.575 6.179 -26.137 1.00 91.75 113 GLU A N 1
ATOM 950 C CA . GLU A 1 113 ? 21.844 6.716 -26.637 1.00 91.75 113 GLU A CA 1
ATOM 951 C C . GLU A 1 113 ? 22.551 5.727 -27.575 1.00 91.75 113 GLU A C 1
ATOM 953 O O . GLU A 1 113 ? 22.988 6.115 -28.660 1.00 91.75 113 GLU A O 1
ATOM 958 N N . GLN A 1 114 ? 22.605 4.441 -27.208 1.00 92.38 114 GLN A N 1
ATOM 959 C CA . GLN A 1 114 ? 23.213 3.399 -28.045 1.00 92.38 114 GLN A CA 1
ATOM 960 C C . GLN A 1 114 ? 22.493 3.227 -29.389 1.00 92.38 114 GLN A C 1
ATOM 962 O O . GLN A 1 114 ? 23.151 3.103 -30.421 1.00 92.38 114 GLN A O 1
ATOM 967 N N . ILE A 1 115 ? 21.157 3.288 -29.407 1.00 90.75 115 ILE A N 1
ATOM 968 C CA . ILE A 1 115 ? 20.355 3.302 -30.640 1.00 90.75 115 ILE A CA 1
ATOM 969 C C . ILE A 1 115 ? 20.768 4.484 -31.522 1.00 90.75 115 ILE A C 1
ATOM 971 O O . ILE A 1 115 ? 20.931 4.320 -32.731 1.00 90.75 115 ILE A O 1
ATOM 975 N N . GLY A 1 116 ? 20.970 5.666 -30.930 1.00 88.31 116 GLY A N 1
ATOM 976 C CA . GLY A 1 116 ? 21.451 6.849 -31.641 1.00 88.31 116 GLY A CA 1
ATOM 977 C C . GLY A 1 116 ? 22.793 6.614 -32.339 1.00 88.31 116 GLY A C 1
ATOM 978 O O . GLY A 1 116 ? 22.922 6.906 -33.530 1.00 88.31 116 GLY A O 1
ATOM 979 N N . TYR A 1 117 ? 23.770 6.036 -31.633 1.00 89.88 117 TYR A N 1
ATOM 980 C CA . TYR A 1 117 ? 25.080 5.708 -32.206 1.00 89.88 117 TYR A CA 1
ATOM 981 C C . TYR A 1 117 ? 24.989 4.637 -33.302 1.00 89.88 117 TYR A C 1
ATOM 983 O O . TYR A 1 117 ? 25.490 4.848 -34.409 1.00 89.88 117 TYR A O 1
ATOM 991 N N . ALA A 1 118 ? 24.290 3.530 -33.041 1.00 88.94 118 ALA A N 1
ATOM 992 C CA . ALA A 1 118 ? 24.124 2.438 -34.000 1.00 88.94 118 ALA A CA 1
ATOM 993 C C . ALA A 1 118 ? 23.404 2.896 -35.280 1.00 88.94 118 ALA A C 1
ATOM 995 O O . ALA A 1 118 ? 23.767 2.495 -36.387 1.00 88.94 118 ALA A O 1
ATOM 996 N N . LEU A 1 119 ? 22.430 3.803 -35.166 1.00 88.44 119 LEU A N 1
ATOM 997 C CA . LEU A 1 119 ? 21.732 4.370 -36.319 1.00 88.44 119 LEU A CA 1
ATOM 998 C C . LEU A 1 119 ? 22.670 5.177 -37.230 1.00 88.44 119 LEU A C 1
ATOM 1000 O O . LEU A 1 119 ? 22.545 5.112 -38.457 1.00 88.44 119 LEU A O 1
ATOM 1004 N N . ILE A 1 120 ? 23.612 5.931 -36.654 1.00 88.00 120 ILE A N 1
ATOM 1005 C CA . ILE A 1 120 ? 24.627 6.670 -37.421 1.00 88.00 120 ILE A CA 1
ATOM 1006 C C . ILE A 1 120 ? 25.527 5.689 -38.181 1.00 88.00 120 ILE A C 1
ATOM 1008 O O . ILE A 1 120 ? 25.802 5.901 -39.364 1.00 88.00 120 ILE A O 1
ATOM 1012 N N . GLU A 1 121 ? 25.944 4.595 -37.540 1.00 86.81 121 GLU A N 1
ATOM 1013 C CA . GLU A 1 121 ? 26.769 3.564 -38.177 1.00 86.81 121 GLU A CA 1
ATOM 1014 C C . GLU A 1 121 ? 26.046 2.870 -39.333 1.00 86.81 121 GLU A C 1
ATOM 1016 O O . GLU A 1 121 ? 26.599 2.788 -40.431 1.00 86.81 121 GLU A O 1
ATOM 1021 N N . VAL A 1 122 ? 24.796 2.440 -39.125 1.00 87.00 122 VAL A N 1
ATOM 1022 C CA . VAL A 1 122 ? 23.960 1.826 -40.172 1.00 87.00 122 VAL A CA 1
ATOM 1023 C C . VAL A 1 122 ? 23.841 2.756 -41.381 1.00 87.00 122 VAL A C 1
ATOM 1025 O O . VAL A 1 122 ? 24.013 2.327 -42.521 1.00 87.00 122 VAL A O 1
ATOM 1028 N N . ARG A 1 123 ? 23.611 4.056 -41.155 1.00 84.44 123 ARG A N 1
ATOM 1029 C CA . ARG A 1 123 ? 23.538 5.051 -42.238 1.00 84.44 123 ARG A CA 1
ATOM 1030 C C . ARG A 1 123 ? 24.863 5.200 -42.981 1.00 84.44 123 ARG A C 1
ATOM 1032 O O . ARG A 1 123 ? 24.858 5.260 -44.208 1.00 84.44 123 ARG A O 1
ATOM 1039 N N . ARG A 1 124 ? 25.990 5.234 -42.264 1.00 83.94 124 ARG A N 1
ATOM 1040 C CA . ARG A 1 124 ? 27.328 5.340 -42.869 1.00 83.94 124 ARG A CA 1
ATOM 1041 C C . ARG A 1 124 ? 27.640 4.135 -43.751 1.00 83.94 124 ARG A C 1
ATOM 1043 O O . ARG A 1 124 ? 28.174 4.298 -44.844 1.00 83.94 124 ARG A O 1
ATOM 1050 N N . VAL A 1 125 ? 27.297 2.942 -43.275 1.00 85.19 125 VAL A N 1
ATOM 1051 C CA . VAL A 1 125 ? 27.513 1.689 -43.999 1.00 85.19 125 VAL A CA 1
ATOM 1052 C C . VAL A 1 125 ? 26.627 1.608 -45.245 1.00 85.19 125 VAL A C 1
ATOM 1054 O O . VAL A 1 125 ? 27.117 1.253 -46.310 1.00 85.19 125 VAL A O 1
ATOM 1057 N N . ASN A 1 126 ? 25.364 2.028 -45.155 1.00 81.56 126 ASN A N 1
ATOM 1058 C CA . ASN A 1 126 ? 24.449 2.038 -46.302 1.00 81.56 126 ASN A CA 1
ATOM 1059 C C . ASN A 1 126 ? 24.813 3.081 -47.375 1.00 81.56 126 ASN A C 1
ATOM 1061 O O . ASN A 1 126 ?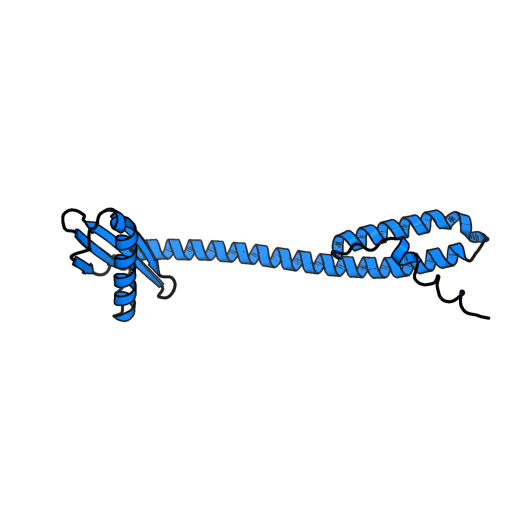 24.452 2.909 -48.536 1.00 81.56 126 ASN A O 1
ATOM 1065 N N . ALA A 1 127 ? 25.518 4.155 -47.008 1.00 82.25 127 ALA A N 1
ATOM 1066 C CA . ALA A 1 127 ? 25.961 5.190 -47.943 1.00 82.25 127 ALA A CA 1
ATOM 1067 C C . ALA A 1 127 ? 27.243 4.823 -48.716 1.00 82.25 127 ALA A C 1
ATOM 1069 O O . ALA A 1 127 ? 27.573 5.493 -49.693 1.00 82.25 127 ALA A O 1
ATOM 1070 N N . SER A 1 128 ? 27.977 3.785 -48.297 1.00 80.88 128 SER A N 1
ATOM 1071 C CA . SER A 1 128 ? 29.241 3.384 -48.920 1.00 80.88 128 SER A CA 1
ATOM 1072 C C . SER A 1 128 ? 29.181 1.957 -49.460 1.00 80.88 128 SER A C 1
ATOM 1074 O O . SER A 1 128 ? 29.020 0.995 -48.711 1.00 80.88 128 SER A O 1
ATOM 1076 N N . ALA A 1 129 ? 29.396 1.812 -50.771 1.00 73.06 129 ALA A N 1
ATOM 1077 C CA . ALA A 1 129 ? 29.433 0.516 -51.451 1.00 73.06 129 ALA A CA 1
ATOM 1078 C C . ALA A 1 129 ? 30.526 -0.425 -50.904 1.00 73.06 129 ALA A C 1
ATOM 1080 O O . ALA A 1 129 ? 30.386 -1.642 -50.983 1.00 73.06 129 ALA A O 1
ATOM 1081 N N . GLU A 1 130 ? 31.586 0.134 -50.317 1.00 74.44 130 GLU A N 1
ATOM 1082 C CA . GLU A 1 130 ? 32.705 -0.609 -49.728 1.00 74.44 130 GLU A CA 1
ATOM 1083 C C . GLU A 1 130 ? 32.308 -1.352 -48.442 1.00 74.44 130 GLU A C 1
ATOM 1085 O O . GLU A 1 130 ? 32.830 -2.427 -48.158 1.00 74.44 130 GLU A O 1
ATOM 1090 N N . TYR A 1 131 ? 31.345 -0.820 -47.681 1.00 73.50 131 TYR A N 1
ATOM 1091 C CA . TYR A 1 131 ? 30.951 -1.375 -46.382 1.00 73.50 131 TYR A CA 1
ATOM 1092 C C . TYR A 1 131 ? 29.635 -2.154 -46.419 1.00 73.50 131 TYR A C 1
ATOM 1094 O O . TYR A 1 131 ? 29.232 -2.685 -45.388 1.00 73.50 131 TYR A O 1
ATOM 1102 N N . ALA A 1 132 ? 28.986 -2.284 -47.581 1.00 71.06 132 ALA A N 1
ATOM 1103 C CA . ALA A 1 132 ? 27.674 -2.921 -47.729 1.00 71.06 132 ALA A CA 1
ATOM 1104 C C . ALA A 1 132 ? 27.583 -4.334 -47.108 1.00 71.06 132 ALA A C 1
ATOM 1106 O O . ALA A 1 132 ? 26.523 -4.732 -46.632 1.00 71.06 132 ALA A O 1
ATOM 1107 N N . ILE A 1 133 ? 28.702 -5.063 -47.039 1.00 75.56 133 ILE A N 1
ATOM 1108 C CA . ILE A 1 133 ? 28.808 -6.375 -46.381 1.00 75.56 133 ILE A CA 1
ATOM 1109 C C . I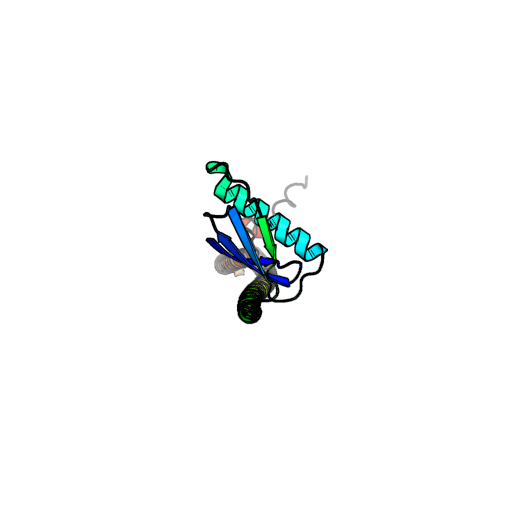LE A 1 133 ? 28.525 -6.342 -44.866 1.00 75.56 133 ILE A C 1
ATOM 1111 O O . ILE A 1 133 ? 28.066 -7.336 -44.316 1.00 75.56 133 ILE A O 1
ATOM 1115 N N . PHE A 1 134 ? 28.740 -5.205 -44.197 1.00 78.56 134 PHE A N 1
ATOM 1116 C CA . PHE A 1 134 ? 28.488 -5.017 -42.762 1.00 78.56 134 PHE A CA 1
ATOM 1117 C C . PHE A 1 134 ? 27.089 -4.454 -42.469 1.00 78.56 134 PHE A C 1
ATOM 1119 O O . PHE A 1 134 ? 26.715 -4.294 -41.307 1.00 78.56 134 PHE A O 1
ATOM 1126 N N . ALA A 1 135 ? 26.300 -4.127 -43.501 1.00 77.69 135 ALA A N 1
ATOM 1127 C CA . ALA A 1 135 ? 24.999 -3.474 -43.337 1.00 77.69 135 ALA A CA 1
ATOM 1128 C C . ALA A 1 135 ? 24.012 -4.338 -42.541 1.00 77.69 135 ALA A C 1
ATOM 1130 O O . ALA A 1 135 ? 23.259 -3.827 -41.709 1.00 77.69 135 ALA A O 1
ATOM 1131 N N . GLN A 1 136 ? 24.039 -5.651 -42.778 1.00 82.12 136 GLN A N 1
ATOM 1132 C CA . GLN A 1 136 ? 23.166 -6.600 -42.098 1.00 82.12 136 GLN A CA 1
ATOM 1133 C C . GLN A 1 136 ? 23.511 -6.715 -40.609 1.00 82.12 136 GLN A C 1
ATOM 1135 O O . GLN A 1 136 ? 22.631 -6.515 -39.778 1.00 82.12 136 GLN A O 1
ATOM 1140 N N . GLU A 1 137 ? 24.788 -6.931 -40.282 1.00 86.12 137 GLU A N 1
ATOM 1141 C CA . GLU A 1 137 ? 25.281 -7.024 -38.900 1.00 86.12 137 GLU A CA 1
ATOM 1142 C C . GLU A 1 137 ? 24.902 -5.773 -38.092 1.00 86.12 137 GLU A C 1
ATOM 1144 O O . GLU A 1 137 ? 24.329 -5.863 -37.010 1.00 86.12 137 GLU A O 1
ATOM 1149 N N . ARG A 1 138 ? 25.122 -4.579 -38.659 1.00 84.50 138 ARG A N 1
ATOM 1150 C CA . ARG A 1 138 ? 24.803 -3.311 -37.981 1.00 84.50 138 ARG A CA 1
ATOM 1151 C C . ARG A 1 138 ? 23.300 -3.098 -37.800 1.00 84.50 138 ARG A C 1
ATOM 1153 O O . ARG A 1 138 ? 22.877 -2.501 -36.811 1.00 84.50 138 ARG A O 1
ATOM 1160 N N . THR A 1 139 ? 22.487 -3.591 -38.732 1.00 86.12 139 THR A N 1
ATOM 1161 C CA . THR A 1 139 ? 21.020 -3.542 -38.622 1.00 86.12 139 THR A CA 1
ATOM 1162 C C . THR A 1 139 ? 20.505 -4.516 -37.561 1.00 86.12 139 THR A C 1
ATOM 1164 O O . THR A 1 139 ? 19.540 -4.203 -36.863 1.00 86.12 139 THR A O 1
ATOM 1167 N N . GLU A 1 140 ? 21.147 -5.674 -37.404 1.00 88.38 140 GLU A N 1
ATOM 1168 C CA . GLU A 1 140 ? 20.841 -6.638 -36.342 1.00 88.38 140 GLU A CA 1
ATOM 1169 C C . GLU A 1 140 ? 21.190 -6.070 -34.962 1.00 88.38 140 GLU A C 1
ATOM 1171 O O . GLU A 1 140 ? 20.325 -6.060 -34.090 1.00 88.38 140 GLU A O 1
ATOM 1176 N N . THR A 1 141 ? 22.369 -5.460 -34.794 1.00 88.31 141 THR A N 1
ATOM 1177 C CA . THR A 1 141 ? 22.728 -4.757 -33.547 1.00 88.31 141 THR A CA 1
ATOM 1178 C C . THR A 1 141 ? 21.725 -3.653 -33.200 1.00 88.31 141 THR A C 1
ATOM 1180 O O . THR A 1 141 ? 21.314 -3.511 -32.050 1.00 88.31 141 THR A O 1
ATOM 1183 N N . LEU A 1 142 ? 21.279 -2.873 -34.191 1.00 89.50 142 LEU A N 1
ATOM 1184 C CA . LEU A 1 142 ? 20.262 -1.842 -33.972 1.00 89.50 142 LEU A CA 1
ATOM 1185 C C . LEU A 1 142 ? 18.924 -2.443 -33.512 1.00 89.50 142 LEU A C 1
ATOM 1187 O O . LEU A 1 142 ? 18.266 -1.863 -32.651 1.00 89.50 142 LEU A O 1
ATOM 1191 N N . ARG A 1 143 ? 18.525 -3.599 -34.057 1.00 91.38 143 ARG A N 1
ATOM 1192 C CA . ARG A 1 143 ? 17.309 -4.312 -33.641 1.00 91.38 143 ARG A CA 1
ATOM 1193 C C . ARG A 1 143 ? 17.394 -4.751 -32.180 1.00 91.38 143 ARG A C 1
ATOM 1195 O O . ARG A 1 143 ? 16.479 -4.456 -31.420 1.00 91.38 143 ARG A O 1
ATOM 1202 N N . GLU A 1 144 ? 18.503 -5.371 -31.783 1.00 91.88 144 GLU A N 1
ATOM 1203 C CA . GLU A 1 144 ? 18.725 -5.818 -30.401 1.00 91.88 144 GLU A CA 1
ATOM 1204 C C . GLU A 1 144 ? 18.651 -4.656 -29.401 1.00 91.88 144 GLU A C 1
ATOM 1206 O O . GLU A 1 144 ? 18.041 -4.775 -28.339 1.00 91.88 144 GLU A O 1
ATOM 1211 N N . LEU A 1 145 ? 19.217 -3.500 -29.759 1.00 91.06 145 LEU A N 1
ATOM 1212 C CA . LEU A 1 145 ? 19.167 -2.301 -28.923 1.00 91.06 145 LEU A CA 1
ATOM 1213 C C . LEU A 1 145 ? 17.747 -1.728 -28.797 1.00 91.06 145 LEU A C 1
ATOM 1215 O O . LEU A 1 145 ? 17.373 -1.260 -27.722 1.00 91.06 145 LEU A O 1
ATOM 1219 N N . VAL A 1 146 ? 16.949 -1.774 -29.868 1.00 90.50 146 VAL A N 1
ATOM 1220 C CA . VAL A 1 146 ? 15.536 -1.356 -29.850 1.00 90.50 146 VAL A CA 1
ATOM 1221 C C . VAL A 1 146 ? 14.696 -2.285 -28.975 1.00 90.50 146 VAL A C 1
ATOM 1223 O O . VAL A 1 146 ? 13.880 -1.807 -28.185 1.00 90.50 146 VAL A O 1
ATOM 1226 N N . ASP A 1 147 ? 14.925 -3.594 -29.056 1.00 90.62 147 ASP A N 1
ATOM 1227 C CA . ASP A 1 147 ? 14.236 -4.573 -28.215 1.00 90.62 147 ASP A CA 1
ATOM 1228 C C . ASP A 1 147 ? 14.599 -4.391 -26.734 1.00 90.62 147 ASP A C 1
ATOM 1230 O O . ASP A 1 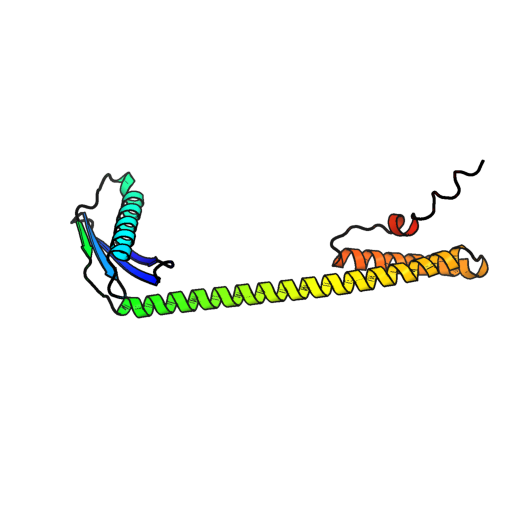147 ? 13.714 -4.356 -25.875 1.00 90.62 147 ASP A O 1
ATOM 1234 N N . ALA A 1 148 ? 15.884 -4.173 -26.435 1.00 89.94 148 ALA A N 1
ATOM 1235 C CA . ALA A 1 148 ? 16.347 -3.870 -25.086 1.00 89.94 148 ALA A CA 1
ATOM 1236 C C . ALA A 1 148 ? 15.760 -2.551 -24.556 1.00 89.94 148 ALA A C 1
ATOM 1238 O O . ALA A 1 148 ? 15.295 -2.497 -23.421 1.00 89.94 148 ALA A O 1
ATOM 1239 N N . TYR A 1 149 ? 15.698 -1.496 -25.374 1.00 90.94 149 TYR A N 1
ATOM 1240 C CA . TYR A 1 149 ? 15.041 -0.241 -25.000 1.00 90.94 149 TYR A CA 1
ATOM 1241 C C . TYR A 1 149 ? 13.569 -0.453 -24.626 1.00 90.94 149 TYR A C 1
ATOM 1243 O O . TYR A 1 149 ? 13.122 0.020 -23.582 1.00 90.94 149 TYR A O 1
ATOM 1251 N N . ASN A 1 150 ? 12.822 -1.195 -25.445 1.00 90.06 150 ASN A N 1
ATOM 1252 C CA . ASN A 1 150 ? 11.399 -1.446 -25.219 1.00 90.06 150 ASN A CA 1
ATOM 1253 C C . ASN A 1 150 ? 11.127 -2.222 -23.922 1.00 90.06 150 ASN A C 1
ATOM 1255 O O . ASN A 1 150 ? 10.096 -1.993 -23.290 1.00 90.06 150 ASN A O 1
ATOM 1259 N N . LEU A 1 151 ? 12.054 -3.090 -23.499 1.00 90.19 151 LEU A N 1
ATOM 1260 C CA . LEU A 1 151 ? 11.959 -3.819 -22.232 1.00 90.19 151 LEU A CA 1
ATOM 1261 C C . LEU A 1 151 ? 11.968 -2.883 -21.010 1.00 90.19 151 LEU A C 1
ATOM 1263 O O . LEU A 1 151 ? 11.284 -3.162 -20.031 1.00 90.19 151 LEU A O 1
ATOM 1267 N N . TYR A 1 152 ? 12.717 -1.776 -21.070 1.00 87.44 152 TYR A N 1
ATOM 1268 C CA . TYR A 1 152 ? 12.925 -0.871 -19.928 1.00 87.44 152 TYR A CA 1
ATOM 1269 C C . TYR A 1 152 ? 12.179 0.468 -20.030 1.00 87.44 152 TYR A C 1
ATOM 1271 O O . TYR A 1 152 ? 12.037 1.168 -19.030 1.00 87.44 152 TYR A O 1
ATOM 1279 N N . ALA A 1 153 ? 11.714 0.853 -21.221 1.00 83.38 153 ALA A N 1
ATOM 1280 C CA . ALA A 1 153 ? 11.081 2.150 -21.465 1.00 83.38 153 ALA A CA 1
ATOM 1281 C C . ALA A 1 153 ? 9.543 2.136 -21.382 1.00 83.38 153 ALA A C 1
ATOM 1283 O O . ALA A 1 153 ? 8.937 3.194 -21.560 1.00 83.38 153 ALA A O 1
ATOM 1284 N N . ASP A 1 154 ? 8.926 0.964 -21.177 1.00 79.81 154 ASP A N 1
ATOM 1285 C CA . ASP A 1 154 ? 7.472 0.732 -21.290 1.00 79.81 154 ASP A CA 1
ATOM 1286 C C . ASP A 1 154 ? 6.879 1.332 -22.583 1.00 79.81 154 ASP A C 1
ATOM 1288 O O . ASP A 1 154 ? 5.824 1.967 -22.631 1.00 79.81 154 ASP A O 1
ATOM 1292 N N . LYS A 1 155 ? 7.635 1.194 -23.675 1.00 79.25 155 LYS A N 1
ATOM 1293 C CA . LYS A 1 155 ? 7.294 1.690 -25.009 1.00 79.25 155 LYS A CA 1
ATOM 1294 C C . LYS A 1 155 ? 7.461 0.568 -26.018 1.00 79.25 155 LYS A C 1
ATOM 1296 O O . LYS A 1 155 ? 8.230 -0.363 -25.816 1.00 79.25 155 LYS A O 1
ATOM 1301 N N . LYS A 1 156 ? 6.736 0.676 -27.131 1.00 83.31 156 LYS A N 1
ATOM 1302 C CA . LYS A 1 156 ? 6.869 -0.220 -28.286 1.00 83.31 156 LYS A CA 1
ATOM 1303 C C . LYS A 1 156 ? 7.339 0.576 -29.491 1.00 83.31 156 LYS A C 1
ATOM 1305 O O . LYS A 1 156 ? 6.539 0.969 -30.336 1.00 83.31 156 LYS A O 1
ATOM 1310 N N . VAL A 1 157 ? 8.635 0.860 -29.520 1.00 84.31 157 VAL A N 1
ATOM 1311 C CA . VAL A 1 157 ? 9.307 1.448 -30.678 1.00 84.31 157 VAL A CA 1
ATOM 1312 C C . VAL A 1 157 ? 9.693 0.319 -31.625 1.00 84.31 157 VAL A C 1
ATOM 1314 O O . VAL A 1 157 ? 10.282 -0.672 -31.213 1.00 84.31 157 VAL A O 1
ATOM 1317 N N . THR A 1 158 ? 9.353 0.452 -32.898 1.00 87.38 158 THR A N 1
ATOM 1318 C CA . THR A 1 158 ? 9.715 -0.536 -33.926 1.00 87.38 158 THR A CA 1
ATOM 1319 C C . THR A 1 158 ? 10.993 -0.120 -34.648 1.00 87.38 158 THR A C 1
ATOM 1321 O O . THR A 1 158 ? 11.292 1.072 -34.765 1.00 87.38 158 THR A O 1
ATOM 1324 N N . LEU A 1 159 ? 11.749 -1.091 -35.164 1.00 84.50 159 LEU A N 1
ATOM 1325 C CA . LEU A 1 159 ? 12.965 -0.823 -35.935 1.00 84.50 159 LEU A CA 1
ATOM 1326 C C . LEU A 1 159 ? 12.664 0.075 -37.147 1.00 84.50 159 LEU A C 1
ATOM 1328 O O . LEU A 1 159 ? 13.427 0.988 -37.462 1.00 84.50 159 LEU A O 1
ATOM 1332 N N . GLU A 1 160 ? 11.510 -0.124 -37.784 1.00 83.31 160 GLU A N 1
ATOM 1333 C CA . GLU A 1 160 ? 11.037 0.681 -38.904 1.00 83.31 160 GLU A CA 1
ATOM 1334 C C . GLU A 1 160 ? 10.874 2.147 -38.502 1.00 83.31 160 GLU A C 1
ATOM 1336 O O . GLU A 1 160 ? 11.301 3.024 -39.248 1.00 83.31 160 GLU A O 1
ATOM 1341 N N . GLN A 1 161 ? 10.320 2.440 -37.321 1.00 81.88 161 GLN A N 1
ATOM 1342 C CA . GLN A 1 161 ? 10.171 3.809 -36.806 1.00 81.88 161 GLN A CA 1
ATOM 1343 C C . GLN A 1 161 ? 11.520 4.488 -36.544 1.00 81.88 161 GLN A C 1
ATOM 1345 O O . GLN A 1 161 ? 11.668 5.683 -36.798 1.00 81.88 161 GLN A O 1
ATOM 1350 N N . VAL A 1 162 ? 12.515 3.733 -36.074 1.00 80.06 162 VAL A N 1
ATOM 1351 C CA . VAL A 1 162 ? 13.874 4.249 -35.842 1.00 80.06 162 VAL A CA 1
ATOM 1352 C C . VAL A 1 162 ? 14.573 4.570 -37.166 1.00 80.06 162 VAL A C 1
ATOM 1354 O O . VAL A 1 162 ? 15.220 5.611 -37.302 1.00 80.06 162 VAL A O 1
ATOM 1357 N N . LEU A 1 163 ? 14.399 3.715 -38.173 1.00 79.19 163 LEU A N 1
ATOM 1358 C CA . LEU A 1 163 ? 14.990 3.898 -39.498 1.00 79.19 163 LEU A CA 1
ATOM 1359 C C . LEU A 1 163 ? 14.278 4.980 -40.335 1.00 79.19 163 LEU A C 1
ATOM 1361 O O . LEU A 1 163 ? 14.923 5.647 -41.145 1.00 79.19 163 LEU A O 1
ATOM 1365 N N . SER A 1 164 ? 12.969 5.188 -40.146 1.00 66.69 164 SER A N 1
ATOM 1366 C CA . SER A 1 164 ? 12.111 5.960 -41.069 1.00 66.69 164 SER A CA 1
ATOM 1367 C C . SER A 1 164 ? 12.135 7.485 -40.922 1.00 66.69 164 SER A C 1
ATOM 1369 O O . SER A 1 164 ? 11.444 8.172 -41.674 1.00 66.69 164 SER A O 1
ATOM 1371 N N . LYS A 1 165 ? 12.973 8.073 -40.059 1.00 54.59 165 LYS A N 1
ATOM 1372 C CA . LYS A 1 165 ? 12.920 9.529 -39.822 1.00 54.59 165 LYS A CA 1
ATOM 1373 C C . LYS A 1 165 ? 13.461 10.444 -40.943 1.00 54.59 165 LYS A C 1
ATOM 1375 O O . LYS A 1 165 ? 13.399 11.645 -40.755 1.00 54.59 165 LYS A O 1
ATOM 1380 N N . ASN A 1 166 ? 13.917 9.932 -42.095 1.00 45.62 166 ASN A N 1
ATOM 1381 C CA . ASN A 1 166 ? 14.413 10.754 -43.224 1.00 45.62 166 ASN A CA 1
ATOM 1382 C C . ASN A 1 166 ? 13.887 10.327 -44.616 1.00 45.62 166 ASN A C 1
ATOM 1384 O O . ASN A 1 166 ? 14.547 10.576 -45.618 1.00 45.62 166 ASN A O 1
ATOM 1388 N N . ARG A 1 167 ? 12.716 9.681 -44.731 1.00 42.19 167 ARG A N 1
ATOM 1389 C CA . ARG A 1 167 ? 12.164 9.334 -46.062 1.00 42.19 167 ARG A CA 1
ATOM 1390 C C . ARG A 1 167 ? 11.238 10.395 -46.683 1.00 42.19 167 ARG A C 1
ATOM 1392 O O . ARG A 1 167 ? 10.685 10.127 -47.740 1.00 42.19 167 ARG A O 1
ATOM 1399 N N . ASN A 1 168 ? 11.095 11.575 -46.065 1.00 40.34 168 ASN A N 1
ATOM 1400 C CA . ASN A 1 168 ? 10.137 12.611 -46.489 1.00 40.34 168 ASN A CA 1
ATOM 1401 C C . ASN A 1 168 ? 10.718 13.996 -46.841 1.00 40.34 168 ASN A C 1
ATOM 1403 O O . ASN A 1 168 ? 9.923 14.877 -47.152 1.00 40.34 168 ASN A O 1
ATOM 1407 N N . ASP A 1 169 ? 12.040 14.187 -46.896 1.00 43.84 169 ASP A N 1
ATOM 1408 C CA . ASP A 1 169 ? 12.607 15.476 -47.349 1.00 43.84 169 ASP A CA 1
ATOM 1409 C C . ASP A 1 169 ? 13.022 15.497 -48.838 1.00 43.84 169 ASP A C 1
ATOM 1411 O O . ASP A 1 169 ? 13.276 16.569 -49.372 1.00 43.84 169 ASP A O 1
ATOM 1415 N N . ASP A 1 170 ? 12.962 14.366 -49.558 1.00 42.69 170 ASP A N 1
ATOM 1416 C CA . ASP A 1 170 ? 13.335 14.291 -50.989 1.00 42.69 170 ASP A CA 1
ATOM 1417 C C . ASP A 1 170 ? 12.142 14.093 -51.952 1.00 42.69 170 ASP A C 1
ATOM 1419 O O . ASP A 1 170 ? 12.327 13.761 -53.121 1.00 42.69 170 ASP A O 1
ATOM 1423 N N . ALA A 1 171 ? 10.899 14.294 -51.495 1.00 41.69 171 ALA A N 1
ATOM 1424 C CA . ALA A 1 171 ? 9.701 14.159 -52.342 1.00 41.69 171 ALA A CA 1
ATOM 1425 C C . ALA A 1 171 ? 9.028 15.494 -52.720 1.00 41.69 171 ALA A C 1
ATOM 1427 O O . ALA A 1 171 ? 7.985 15.479 -53.367 1.00 41.69 171 ALA A O 1
ATOM 1428 N N . ASN A 1 172 ? 9.610 16.639 -52.346 1.00 38.16 172 ASN A N 1
ATOM 1429 C CA . ASN A 1 172 ? 9.116 17.969 -52.722 1.00 38.16 172 ASN A CA 1
ATOM 1430 C C . ASN A 1 172 ? 10.262 18.890 -53.164 1.00 38.16 172 ASN A C 1
ATOM 1432 O O . ASN A 1 172 ? 10.547 19.898 -52.524 1.00 38.16 172 ASN A O 1
ATOM 1436 N N . LEU A 1 173 ? 10.887 18.570 -54.293 1.00 32.97 173 LEU A N 1
ATOM 1437 C CA . LEU A 1 173 ? 11.541 19.569 -55.135 1.00 32.97 173 LEU A CA 1
ATOM 1438 C C . LEU A 1 173 ? 11.039 19.357 -56.566 1.00 32.97 173 LEU A C 1
ATOM 1440 O O . LEU A 1 173 ? 11.309 18.328 -57.183 1.00 32.97 173 LEU A O 1
ATOM 1444 N N . ASN A 1 174 ? 10.230 20.324 -57.008 1.00 33.78 174 ASN A N 1
ATOM 1445 C CA . ASN A 1 174 ? 9.930 20.592 -58.414 1.00 33.78 174 ASN A CA 1
ATOM 1446 C C . ASN A 1 174 ? 11.215 20.818 -59.214 1.00 33.78 174 ASN A C 1
ATOM 1448 O O . ASN A 1 174 ? 12.143 21.438 -58.643 1.00 33.78 174 ASN A O 1
#

Secondary structure (DSSP, 8-state):
-EEEEEETTTTEEEEEEEEGGGTEEEEEESSPPPHHHHHHHHHHHHHHHHHHHGGGT----EEEEEEE-THHHHHHHHHHHHHHHHHHHHHHHHHHHHHHHHHHHHHHHHHHHHHHHHHHHHHHHHH-TTTGGGHHHHHHHHHHHHHHHHHHHT----HHHHHGGGSSSSS---

Sequence (174 aa):
MNELIYFSSSDVMIKAQYREQRQSVRYFSHRGLTSEEREAVESYIVAQIEDVYAERSREIRNLHYLGVDEELQLHLHRVHKKNQQESQLQKEESIDQAVQDLISRSLSNYYFEQIGYALIEVRRVNASAEYAIFAQERTETLRELVDAYNLYADKKVTLEQVLSKNRNDDANLN